Protein AF-A0A2A6NQS1-F1 (afdb_monomer)

Nearest PDB structures (foldseek):
  7vwv-assembly2_B  TM=7.176E-01  e=2.079E+00  African swine fever virus
  7viv-assembly1_A  TM=6.271E-01  e=2.211E+00  African swine fever virus
  8s0f-assembly1_8  TM=5.123E-01  e=8.550E+00  Homo sapiens

Foldseek 3Di:
DCPVVCQVVQCVVPNPVSVPPDDPPPDDQLDDPVLLVVLVVPQVVADDCVVQVDRGDDLVSSQVVCCVPVVGHDDSVSSVVSVVVVD

Mean predicted aligned error: 11.48 Å

Secondary structure (DSSP, 8-state):
--HHHHHHHHHHHHGGGGGS---PPPPPPSS-HHHHHHHHHHHHH---HHHHS-SS--HHHHHHHIIIII-----HHHHHHHHHH--

pLDDT: mean 81.24, std 12.33, range [50.75, 94.25]

Structure (mmCIF, N/CA/C/O backbone):
data_AF-A0A2A6NQS1-F1
#
_entry.id   AF-A0A2A6NQS1-F1
#
loop_
_atom_site.group_PDB
_atom_site.id
_atom_site.type_symbol
_atom_site.label_atom_id
_atom_site.label_alt_id
_atom_site.label_comp_id
_atom_site.label_asym_id
_atom_site.label_entity_id
_atom_site.label_seq_id
_atom_site.pdbx_PDB_ins_code
_atom_site.Cartn_x
_atom_site.Cartn_y
_atom_site.Cartn_z
_atom_site.occupancy
_atom_site.B_iso_or_equiv
_atom_site.auth_seq_id
_atom_site.auth_comp_id
_atom_site.auth_asym_id
_atom_site.auth_atom_id
_atom_site.pdbx_PDB_model_num
ATOM 1 N N . MET A 1 1 ? 36.665 2.345 -22.512 1.00 52.78 1 MET A N 1
ATOM 2 C CA . MET A 1 1 ? 35.893 3.404 -23.202 1.00 52.78 1 MET A CA 1
ATOM 3 C C . MET A 1 1 ? 35.131 2.775 -24.376 1.00 52.78 1 MET A C 1
ATOM 5 O O . MET A 1 1 ? 35.733 2.558 -25.416 1.00 52.78 1 MET A O 1
ATOM 9 N N . GLN A 1 2 ? 33.862 2.377 -24.188 1.00 67.56 2 GLN A N 1
ATOM 10 C CA . GLN A 1 2 ? 33.135 1.412 -25.055 1.00 67.56 2 GLN A CA 1
ATOM 11 C C . GLN A 1 2 ? 31.934 2.016 -25.821 1.00 67.56 2 GLN A C 1
ATOM 13 O O . GLN A 1 2 ? 31.225 1.305 -26.520 1.00 67.56 2 GLN A O 1
ATOM 18 N N . ILE A 1 3 ? 31.693 3.323 -25.719 1.00 61.03 3 ILE A N 1
ATOM 19 C CA . ILE A 1 3 ? 30.455 3.954 -26.218 1.00 61.03 3 ILE A CA 1
ATOM 20 C C . ILE A 1 3 ? 30.393 3.954 -27.755 1.00 61.03 3 ILE A C 1
ATOM 22 O O . ILE A 1 3 ? 29.399 3.543 -28.340 1.00 61.03 3 ILE A O 1
ATOM 26 N N . VAL A 1 4 ? 31.497 4.307 -28.421 1.00 70.69 4 VAL A N 1
ATOM 27 C CA . VAL A 1 4 ? 31.563 4.350 -29.895 1.00 70.69 4 VAL A CA 1
ATOM 28 C C . VAL A 1 4 ? 31.390 2.958 -30.516 1.00 70.69 4 VAL A C 1
ATOM 30 O O . VAL A 1 4 ? 30.759 2.819 -31.559 1.00 70.69 4 VAL A O 1
ATOM 33 N N . ARG A 1 5 ? 31.905 1.906 -29.863 1.00 74.38 5 ARG A N 1
ATOM 34 C CA . ARG A 1 5 ? 31.770 0.523 -30.354 1.00 74.38 5 ARG A CA 1
ATOM 35 C C . ARG A 1 5 ? 30.327 0.024 -30.288 1.00 74.38 5 ARG A C 1
ATOM 37 O O . ARG A 1 5 ? 29.883 -0.629 -31.227 1.00 74.38 5 ARG A O 1
ATOM 44 N N . ASP A 1 6 ? 29.613 0.335 -29.207 1.00 72.00 6 ASP A N 1
ATOM 45 C CA . ASP A 1 6 ? 28.206 -0.053 -29.042 1.00 72.00 6 ASP A CA 1
ATOM 46 C C . ASP A 1 6 ? 27.310 0.633 -30.089 1.00 72.00 6 ASP A C 1
ATOM 48 O O . ASP A 1 6 ? 26.457 -0.008 -30.700 1.00 72.00 6 ASP A O 1
ATOM 52 N N . TRP A 1 7 ? 27.570 1.908 -30.394 1.00 68.94 7 TRP A N 1
ATOM 53 C CA . TRP A 1 7 ? 26.830 2.648 -31.424 1.00 68.94 7 TRP A CA 1
ATOM 54 C C . TRP A 1 7 ? 27.065 2.116 -32.836 1.00 68.94 7 TRP A C 1
ATOM 56 O O . TRP A 1 7 ? 26.105 1.935 -33.582 1.00 68.94 7 TRP A O 1
ATOM 66 N N . VAL A 1 8 ? 28.316 1.804 -33.195 1.00 77.00 8 VAL A N 1
ATOM 67 C CA . VAL A 1 8 ? 28.638 1.216 -34.508 1.00 77.00 8 VAL A CA 1
ATOM 68 C C . VAL A 1 8 ? 27.953 -0.141 -34.679 1.00 77.00 8 VAL A C 1
ATOM 70 O O . VAL A 1 8 ? 27.392 -0.416 -35.737 1.00 77.00 8 VAL A O 1
ATOM 73 N N . ALA A 1 9 ? 27.931 -0.976 -33.636 1.00 79.81 9 ALA A N 1
ATOM 74 C CA . ALA A 1 9 ? 27.247 -2.266 -33.683 1.00 79.81 9 ALA A CA 1
ATOM 75 C C . ALA A 1 9 ? 25.725 -2.119 -33.877 1.00 79.81 9 ALA A C 1
ATOM 77 O O . ALA A 1 9 ? 25.138 -2.827 -34.695 1.00 79.81 9 ALA A O 1
ATOM 78 N N . ARG A 1 10 ? 25.084 -1.176 -33.172 1.00 75.56 10 ARG A N 1
ATOM 79 C CA . ARG A 1 10 ? 23.640 -0.910 -33.301 1.00 75.56 10 ARG A CA 1
ATOM 80 C C . ARG A 1 10 ? 23.268 -0.309 -34.654 1.00 75.56 10 ARG A C 1
ATOM 82 O O . ARG A 1 10 ? 22.284 -0.741 -35.251 1.00 75.56 10 ARG A O 1
ATOM 89 N N . PHE A 1 11 ? 24.074 0.626 -35.154 1.00 66.75 11 PHE A N 1
ATOM 90 C CA . PHE A 1 11 ? 23.907 1.214 -36.482 1.00 66.75 11 PHE A CA 1
ATOM 91 C C . PHE A 1 11 ? 24.022 0.156 -37.583 1.00 66.75 11 PHE A C 1
ATOM 93 O O . PHE A 1 11 ? 23.164 0.073 -38.455 1.00 66.75 11 PHE A O 1
ATOM 100 N N . ASN A 1 12 ? 25.026 -0.720 -37.506 1.00 78.75 12 ASN A N 1
ATOM 101 C CA . ASN A 1 12 ? 25.214 -1.776 -38.502 1.00 78.75 12 ASN A CA 1
ATOM 102 C C . ASN A 1 12 ? 24.058 -2.789 -38.525 1.00 78.75 12 ASN A C 1
ATOM 104 O O . ASN A 1 12 ? 23.789 -3.382 -39.565 1.00 78.75 12 ASN A O 1
ATOM 108 N N . ALA A 1 13 ? 23.375 -2.993 -37.397 1.00 78.81 13 ALA A N 1
ATOM 109 C CA . ALA A 1 13 ? 22.271 -3.943 -37.294 1.00 78.81 13 ALA A CA 1
ATOM 110 C C . ALA A 1 13 ? 20.904 -3.357 -37.689 1.00 78.81 13 ALA A C 1
ATOM 112 O O . ALA A 1 13 ? 20.031 -4.106 -38.124 1.00 78.81 13 ALA A O 1
ATOM 113 N N . ARG A 1 14 ? 20.676 -2.053 -37.475 1.00 73.62 14 ARG A N 1
ATOM 114 C CA . ARG A 1 14 ? 19.337 -1.430 -37.571 1.00 73.62 14 ARG A CA 1
ATOM 115 C C . ARG A 1 14 ? 19.309 -0.112 -38.354 1.00 73.62 14 ARG A C 1
ATOM 117 O O . ARG A 1 14 ? 18.281 0.553 -38.384 1.00 73.62 14 ARG A O 1
ATOM 124 N N . GLY A 1 15 ? 20.417 0.285 -38.977 1.00 77.50 15 GLY A N 1
ATOM 125 C CA . GLY A 1 15 ? 20.540 1.567 -39.669 1.00 77.50 15 GLY A CA 1
ATOM 126 C C . GLY A 1 15 ? 20.414 2.763 -38.720 1.00 77.50 15 GLY A C 1
ATOM 127 O O . GLY A 1 15 ? 20.735 2.672 -37.533 1.00 77.50 15 GLY A O 1
ATOM 128 N N . SER A 1 16 ? 19.926 3.894 -39.238 1.00 72.06 16 SER A N 1
ATOM 129 C CA . SER A 1 16 ? 19.707 5.125 -38.462 1.00 72.06 16 SER A CA 1
ATOM 130 C C . SER A 1 16 ? 18.776 4.928 -37.262 1.00 72.06 16 SER A C 1
ATOM 132 O O . SER A 1 16 ? 18.973 5.573 -36.234 1.00 72.06 16 SER A O 1
ATOM 134 N N . ASP A 1 17 ? 17.831 3.988 -37.344 1.00 68.00 17 ASP A N 1
ATOM 135 C CA . ASP A 1 17 ? 16.899 3.673 -36.253 1.00 68.00 17 ASP A CA 1
ATOM 136 C C . ASP A 1 17 ? 17.605 3.036 -35.046 1.00 68.00 17 ASP A C 1
ATOM 138 O O . ASP A 1 17 ? 17.139 3.146 -33.915 1.00 68.00 17 ASP A O 1
ATOM 142 N N . GLY A 1 18 ? 18.772 2.413 -35.252 1.00 59.84 18 GLY A N 1
ATOM 143 C CA . GLY A 1 18 ? 19.607 1.857 -34.182 1.00 59.84 18 GLY A CA 1
ATOM 144 C C . GLY A 1 18 ? 20.310 2.904 -33.312 1.00 59.84 18 GLY A C 1
ATOM 145 O O . GLY A 1 18 ? 20.857 2.543 -32.269 1.00 59.84 18 GLY A O 1
ATOM 146 N N . LEU A 1 19 ? 20.300 4.173 -33.734 1.00 68.81 19 LEU A N 1
ATOM 147 C CA . LEU A 1 19 ? 20.850 5.318 -32.997 1.00 68.81 19 LEU A CA 1
ATOM 148 C C . LEU A 1 19 ? 19.777 6.100 -32.228 1.00 68.81 19 LEU A C 1
ATOM 150 O O . LEU A 1 19 ? 20.110 6.997 -31.456 1.00 68.81 19 LEU A O 1
ATOM 154 N N . ILE A 1 20 ? 18.499 5.774 -32.433 1.00 65.31 20 ILE A N 1
ATOM 155 C CA . ILE A 1 20 ? 17.401 6.345 -31.661 1.00 65.31 20 ILE A CA 1
ATOM 156 C C . ILE A 1 20 ? 17.370 5.608 -30.324 1.00 65.31 20 ILE A C 1
ATOM 158 O O . ILE A 1 20 ? 16.994 4.436 -30.254 1.00 65.31 20 ILE A O 1
ATOM 162 N N . ASP A 1 21 ? 17.764 6.291 -29.251 1.00 60.81 21 ASP A N 1
ATOM 163 C CA . ASP A 1 21 ? 17.550 5.776 -27.904 1.00 60.81 21 ASP A CA 1
ATOM 164 C C . ASP A 1 21 ? 16.039 5.618 -27.677 1.00 60.81 21 ASP A C 1
ATOM 166 O O . ASP A 1 21 ? 15.293 6.589 -27.524 1.00 60.81 21 ASP A O 1
ATOM 170 N N . GLY A 1 22 ? 15.567 4.369 -27.679 1.00 55.19 22 GLY A N 1
ATOM 171 C CA . GLY A 1 22 ? 14.221 4.048 -27.227 1.00 55.19 22 GLY A CA 1
ATOM 172 C C . GLY A 1 22 ? 14.059 4.516 -25.784 1.00 55.19 22 GLY A C 1
ATOM 173 O O . GLY A 1 22 ? 14.972 4.354 -24.971 1.00 55.19 22 GLY A O 1
ATOM 174 N N . ARG A 1 23 ? 12.907 5.112 -25.448 1.00 50.75 23 ARG A N 1
ATOM 175 C CA . ARG A 1 23 ? 12.613 5.517 -24.068 1.00 50.75 23 ARG A CA 1
ATOM 176 C C . ARG A 1 23 ? 12.829 4.304 -23.166 1.00 50.75 23 ARG A C 1
ATOM 178 O O . ARG A 1 23 ? 12.119 3.310 -23.305 1.00 50.75 23 ARG A O 1
ATOM 185 N N . ALA A 1 24 ? 13.820 4.394 -22.279 1.00 54.00 24 ALA A N 1
ATOM 186 C CA . ALA A 1 24 ? 14.104 3.328 -21.335 1.00 54.00 24 ALA A CA 1
ATOM 187 C C . ALA A 1 24 ? 12.801 2.958 -20.608 1.00 54.00 24 ALA A C 1
ATOM 189 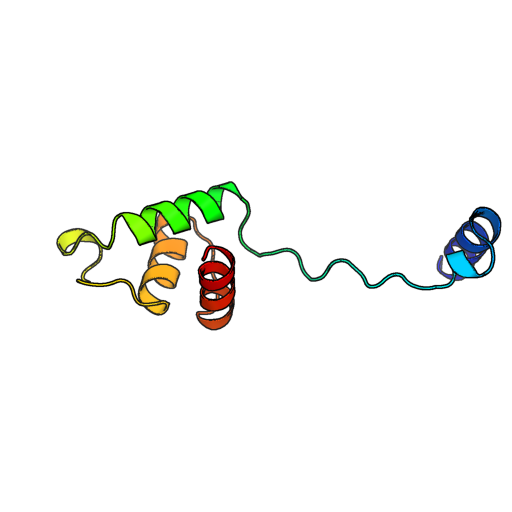O O . ALA A 1 24 ? 12.050 3.876 -20.239 1.00 54.00 24 ALA A O 1
ATOM 190 N N . PRO A 1 25 ? 12.501 1.658 -20.415 1.00 52.50 25 PRO A N 1
ATOM 191 C CA . PRO A 1 25 ? 11.410 1.274 -19.535 1.00 52.50 25 PRO A CA 1
ATOM 192 C C . PRO A 1 25 ? 11.660 1.999 -18.214 1.00 52.50 25 PRO A C 1
ATOM 194 O O . PRO A 1 25 ? 12.789 2.014 -17.717 1.00 52.50 25 PRO A O 1
ATOM 197 N N . GLY A 1 26 ? 10.651 2.725 -17.730 1.00 57.19 26 GLY A N 1
ATOM 198 C CA . GLY A 1 26 ? 10.791 3.550 -16.533 1.00 57.19 26 GLY A CA 1
ATOM 199 C C . GLY A 1 26 ? 11.336 2.742 -15.354 1.00 57.19 26 GLY A C 1
ATOM 200 O O . GLY A 1 26 ? 11.392 1.513 -15.394 1.00 57.19 26 GLY A O 1
ATOM 201 N N . LYS A 1 27 ? 11.737 3.433 -14.282 1.00 57.66 27 LYS A N 1
ATOM 202 C CA . LYS A 1 27 ? 12.244 2.770 -13.075 1.00 57.66 27 LYS A CA 1
ATOM 203 C C . LYS A 1 27 ? 11.280 1.637 -12.666 1.00 57.66 27 LYS A C 1
ATOM 205 O O . LYS A 1 27 ? 10.092 1.930 -12.504 1.00 57.66 27 LYS A O 1
ATOM 210 N N . PRO A 1 28 ? 11.759 0.385 -12.526 1.00 61.09 28 PRO A N 1
ATOM 211 C CA . PRO A 1 28 ? 10.901 -0.733 -12.155 1.00 61.09 28 PRO A CA 1
ATOM 212 C C . PRO A 1 28 ? 10.197 -0.430 -10.829 1.00 61.09 28 PRO A C 1
ATOM 214 O O . PRO A 1 28 ? 10.779 0.227 -9.956 1.00 61.09 28 PRO A O 1
ATOM 217 N N . SER A 1 29 ? 8.936 -0.863 -10.702 1.00 67.38 29 SER A N 1
ATOM 2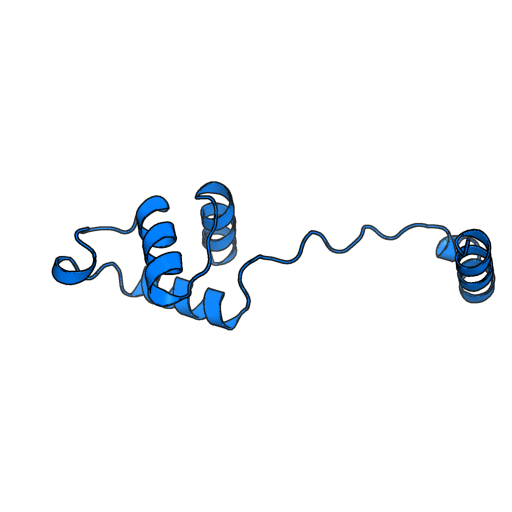18 C CA . SER A 1 29 ? 8.194 -0.727 -9.446 1.00 67.38 29 SER A CA 1
ATOM 219 C C . SER A 1 29 ? 8.999 -1.371 -8.319 1.00 67.38 29 SER A C 1
ATOM 221 O O . SER A 1 29 ? 9.643 -2.403 -8.502 1.00 67.38 29 SER A O 1
ATOM 223 N N . LEU A 1 30 ? 8.991 -0.728 -7.154 1.00 73.69 30 LEU A N 1
ATOM 224 C CA . LEU A 1 30 ? 9.643 -1.261 -5.959 1.00 73.69 30 LEU A CA 1
ATOM 225 C C . LEU A 1 30 ? 8.928 -2.508 -5.418 1.00 73.69 30 LEU A C 1
ATOM 227 O O . LEU A 1 30 ? 9.536 -3.237 -4.641 1.00 73.69 30 LEU A O 1
ATOM 231 N N . LEU A 1 31 ? 7.670 -2.739 -5.814 1.00 82.56 31 LEU A N 1
ATOM 232 C CA . LEU A 1 31 ? 6.924 -3.950 -5.491 1.00 82.56 31 LEU A CA 1
ATOM 233 C C . LEU A 1 31 ? 6.976 -4.925 -6.661 1.00 82.56 31 LEU A C 1
ATOM 235 O O . LEU A 1 31 ? 6.641 -4.561 -7.792 1.00 82.56 31 LEU A O 1
ATOM 239 N N . ASN A 1 32 ? 7.333 -6.173 -6.368 1.00 86.94 32 ASN A N 1
ATOM 240 C CA . ASN A 1 32 ? 7.107 -7.275 -7.300 1.00 86.94 32 ASN A CA 1
ATOM 241 C C . ASN A 1 32 ? 5.624 -7.705 -7.294 1.00 86.94 32 ASN A C 1
ATOM 243 O O . ASN A 1 32 ? 4.816 -7.200 -6.508 1.00 86.94 32 ASN A O 1
ATOM 247 N N . ASP A 1 33 ? 5.262 -8.632 -8.178 1.00 85.81 33 ASP A N 1
ATOM 248 C CA . ASP A 1 33 ? 3.867 -9.048 -8.358 1.00 85.81 33 ASP A CA 1
ATOM 249 C C . ASP A 1 33 ? 3.286 -9.758 -7.126 1.00 85.81 33 ASP A C 1
ATOM 251 O O . ASP A 1 33 ? 2.140 -9.503 -6.758 1.00 85.81 33 ASP A O 1
ATOM 255 N N . ASP A 1 34 ? 4.083 -10.563 -6.419 1.00 86.62 34 ASP A N 1
ATOM 256 C CA . ASP A 1 34 ? 3.642 -11.243 -5.194 1.00 86.62 34 ASP A CA 1
ATOM 257 C C . ASP A 1 34 ? 3.348 -10.240 -4.071 1.00 86.62 34 ASP A C 1
ATOM 259 O O . ASP A 1 34 ? 2.327 -10.319 -3.386 1.00 86.62 34 ASP A O 1
ATOM 263 N N . GLN A 1 35 ? 4.215 -9.238 -3.909 1.00 89.69 35 GLN A N 1
ATOM 264 C CA . GLN A 1 35 ? 4.037 -8.166 -2.930 1.00 89.69 35 GLN A CA 1
ATOM 265 C C . GLN A 1 35 ? 2.839 -7.283 -3.283 1.00 89.69 35 GLN A C 1
ATOM 267 O O . GLN A 1 35 ? 2.108 -6.843 -2.396 1.00 89.69 35 GLN A O 1
ATOM 272 N N . ARG A 1 36 ? 2.604 -7.052 -4.580 1.00 88.56 36 ARG A N 1
ATOM 273 C CA . ARG A 1 36 ? 1.422 -6.353 -5.091 1.00 88.56 36 ARG A CA 1
ATOM 274 C C . ARG A 1 36 ? 0.142 -7.125 -4.770 1.00 88.56 36 ARG A C 1
ATOM 276 O O . ARG A 1 36 ? -0.815 -6.530 -4.282 1.00 88.56 36 ARG A O 1
ATOM 283 N N . ALA A 1 37 ? 0.141 -8.441 -4.975 1.00 88.88 37 ALA A N 1
ATOM 284 C CA . ALA A 1 37 ? -0.986 -9.305 -4.641 1.00 88.88 37 ALA A CA 1
ATOM 285 C C . ALA A 1 37 ? -1.250 -9.357 -3.127 1.00 88.88 37 ALA A C 1
ATOM 287 O O . ALA A 1 37 ? -2.406 -9.321 -2.704 1.00 88.88 37 ALA A O 1
ATOM 288 N N . ALA A 1 38 ? -0.200 -9.400 -2.302 1.00 90.38 38 ALA A N 1
ATOM 289 C CA . ALA A 1 38 ? -0.327 -9.349 -0.846 1.00 90.38 38 ALA A CA 1
ATOM 290 C C . ALA A 1 38 ? -0.903 -8.005 -0.373 1.00 90.38 38 ALA A C 1
ATOM 292 O O . ALA A 1 38 ? -1.804 -7.981 0.466 1.00 90.38 38 ALA A O 1
ATOM 293 N N . LEU A 1 39 ? -0.434 -6.893 -0.950 1.00 90.75 39 LEU A N 1
ATOM 294 C CA . LEU A 1 39 ? -0.961 -5.560 -0.665 1.00 90.75 39 LEU A CA 1
ATOM 295 C C . LEU A 1 39 ? -2.446 -5.447 -1.039 1.00 90.75 39 LEU A C 1
ATOM 297 O O . LEU A 1 39 ? -3.236 -4.960 -0.234 1.00 90.75 39 LEU A O 1
ATOM 301 N N . ALA A 1 40 ? -2.842 -5.937 -2.217 1.00 90.81 40 ALA A N 1
ATOM 302 C CA . ALA A 1 40 ? -4.241 -5.943 -2.644 1.00 90.81 40 ALA A CA 1
ATOM 303 C C . ALA A 1 40 ? -5.132 -6.748 -1.680 1.00 90.81 40 ALA A C 1
ATOM 305 O O . ALA A 1 40 ? -6.180 -6.266 -1.257 1.00 90.81 40 ALA A O 1
ATOM 306 N N . GLN A 1 41 ? -4.684 -7.934 -1.257 1.00 92.06 41 GLN A N 1
ATOM 307 C CA . GLN A 1 41 ? -5.405 -8.749 -0.273 1.00 92.06 41 GLN A CA 1
ATOM 308 C C . GLN A 1 41 ? -5.521 -8.067 1.095 1.00 92.06 41 GLN A C 1
ATOM 310 O O . GLN A 1 41 ? -6.563 -8.167 1.739 1.00 92.06 41 GLN A O 1
ATOM 315 N N . ALA A 1 42 ? -4.471 -7.379 1.554 1.00 90.69 42 ALA A N 1
ATOM 316 C CA . ALA A 1 42 ? -4.503 -6.639 2.814 1.00 90.69 42 ALA A CA 1
ATOM 317 C C . ALA A 1 42 ? -5.488 -5.459 2.761 1.00 90.69 42 ALA A C 1
ATOM 319 O O . ALA A 1 42 ? -6.209 -5.212 3.730 1.00 90.69 42 ALA A O 1
ATOM 320 N N . ILE A 1 43 ? -5.550 -4.759 1.623 1.00 90.38 43 ILE A N 1
ATOM 321 C CA . ILE A 1 43 ? -6.510 -3.674 1.389 1.00 90.38 43 ILE A CA 1
ATOM 322 C C . ILE A 1 43 ? -7.942 -4.211 1.401 1.00 90.38 43 ILE A C 1
ATOM 324 O O . ILE A 1 43 ? -8.768 -3.667 2.129 1.00 90.38 43 ILE A O 1
ATOM 328 N N . GLU A 1 44 ? -8.209 -5.289 0.660 1.00 90.00 44 GLU A N 1
ATOM 329 C CA . GLU A 1 44 ? -9.536 -5.914 0.565 1.00 90.00 44 GLU A CA 1
ATOM 330 C C . GLU A 1 44 ? -10.020 -6.445 1.921 1.00 90.00 44 GLU A C 1
ATOM 332 O O . GLU A 1 44 ? -11.166 -6.237 2.312 1.00 90.00 44 GLU A O 1
ATOM 337 N N . ARG A 1 45 ? -9.128 -7.094 2.682 1.00 92.50 45 ARG A N 1
ATOM 338 C CA . ARG A 1 45 ? -9.431 -7.587 4.034 1.00 92.50 45 ARG A CA 1
ATOM 339 C C . ARG A 1 45 ? -9.772 -6.449 5.000 1.00 92.50 45 ARG A C 1
ATOM 341 O O . ARG A 1 45 ? -10.544 -6.655 5.935 1.00 92.50 45 ARG A O 1
ATOM 348 N N . GLY A 1 46 ? -9.178 -5.274 4.799 1.00 89.19 46 GLY A N 1
ATOM 349 C CA . GLY A 1 46 ? -9.191 -4.196 5.780 1.00 89.19 46 GLY A CA 1
ATOM 350 C C . GLY A 1 46 ? -8.284 -4.479 6.989 1.00 89.19 46 GLY A C 1
ATOM 351 O O . GLY A 1 46 ? -7.725 -5.574 7.120 1.00 89.19 46 GLY A O 1
ATOM 352 N N . PRO A 1 47 ? -8.085 -3.479 7.866 1.00 93.12 47 PRO A N 1
ATOM 353 C CA . PRO A 1 47 ? -7.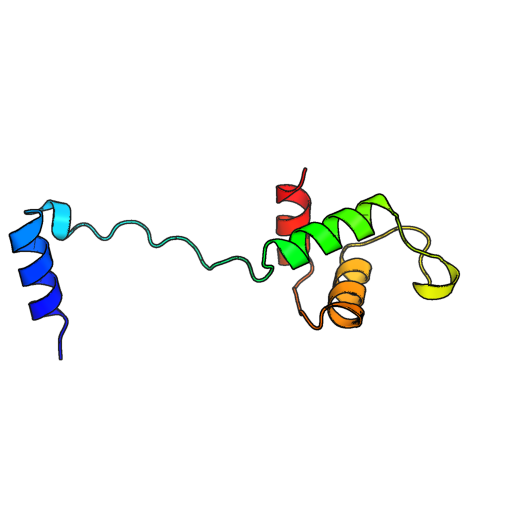250 -3.638 9.046 1.00 93.12 47 PRO A CA 1
ATOM 354 C C . PRO A 1 47 ? -7.947 -4.487 10.105 1.00 93.12 47 PRO A C 1
ATOM 356 O O . PRO A 1 47 ? -9.165 -4.446 10.271 1.00 93.12 47 PRO A O 1
ATOM 359 N N . THR A 1 48 ? -7.147 -5.212 10.874 1.00 93.88 48 THR A N 1
ATOM 360 C CA . THR A 1 48 ? -7.554 -5.921 12.081 1.00 93.88 48 THR A CA 1
ATOM 361 C C . THR A 1 48 ? -7.344 -4.990 13.280 1.00 93.88 48 THR A C 1
ATOM 363 O O . THR A 1 48 ? -6.205 -4.826 13.715 1.00 93.88 48 THR A O 1
ATOM 366 N N . PRO A 1 49 ? -8.392 -4.379 13.874 1.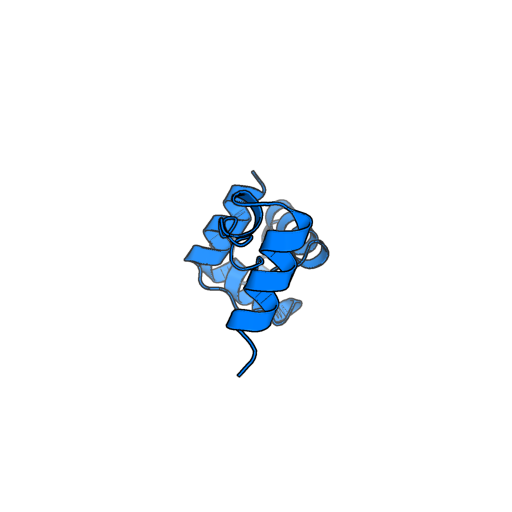00 90.75 49 PRO A N 1
ATOM 367 C CA . PRO A 1 49 ? -8.216 -3.233 14.774 1.00 90.75 49 PRO A CA 1
ATOM 368 C C . PRO A 1 49 ? -7.333 -3.492 15.997 1.00 90.75 49 PRO A C 1
ATOM 370 O O . PRO A 1 49 ? -6.630 -2.595 16.450 1.00 90.75 49 PRO A O 1
ATOM 373 N N . TYR A 1 50 ? -7.351 -4.715 16.529 1.00 92.50 50 TYR A N 1
ATOM 374 C CA . TYR A 1 50 ? -6.549 -5.087 17.694 1.00 92.50 50 TYR A CA 1
ATOM 375 C C . TYR A 1 50 ? -5.085 -5.425 17.360 1.00 92.50 50 TYR A C 1
ATOM 377 O O . TYR A 1 50 ? -4.262 -5.421 18.270 1.00 92.50 50 TYR A O 1
ATOM 385 N N . LEU A 1 51 ? -4.755 -5.718 16.095 1.00 89.88 51 LEU A N 1
ATOM 386 C CA . LEU A 1 51 ? -3.375 -5.943 15.637 1.00 89.88 51 LEU A CA 1
ATOM 387 C C . LEU A 1 51 ? -2.777 -4.667 15.046 1.00 89.88 51 LEU A C 1
ATOM 389 O O . LEU A 1 51 ? -1.673 -4.273 15.407 1.00 89.88 51 LEU A O 1
ATOM 393 N N . ASP A 1 52 ? -3.528 -4.016 14.159 1.00 91.00 52 ASP A N 1
ATOM 394 C CA . ASP A 1 52 ? -3.060 -2.887 13.355 1.00 91.00 52 ASP A CA 1
ATOM 395 C C . ASP A 1 52 ? -3.310 -1.531 14.037 1.00 91.00 52 ASP A C 1
ATOM 397 O O . ASP A 1 52 ? -2.766 -0.511 13.621 1.00 91.00 52 ASP A O 1
ATOM 401 N N . GLY A 1 53 ? -4.156 -1.487 15.074 1.00 92.94 53 GLY A N 1
ATOM 402 C CA . GLY A 1 53 ? -4.452 -0.269 15.839 1.00 92.94 53 GLY A CA 1
ATOM 403 C C . GLY A 1 53 ? -5.281 0.777 15.084 1.00 92.94 53 GLY A C 1
ATOM 404 O O . GLY A 1 53 ? -5.474 1.889 15.579 1.00 92.94 53 GLY A O 1
ATOM 405 N N . VAL A 1 54 ? -5.782 0.441 13.892 1.00 91.69 54 VAL A N 1
ATOM 406 C CA . VAL A 1 54 ? -6.567 1.334 13.033 1.00 91.69 54 VAL A CA 1
ATOM 407 C C . VAL A 1 54 ? -7.854 0.665 12.563 1.00 91.69 54 VAL A C 1
ATOM 409 O O . VAL A 1 54 ? -7.934 -0.549 12.414 1.00 91.69 54 VAL A O 1
ATOM 412 N N . VAL A 1 55 ? -8.883 1.477 12.318 1.00 92.00 55 VAL A N 1
ATOM 413 C CA . VAL A 1 55 ? -10.201 1.011 11.839 1.00 92.00 55 VAL A CA 1
ATOM 414 C C . VAL A 1 55 ? -10.362 1.104 10.323 1.00 92.00 55 VAL A C 1
ATOM 416 O O . VAL A 1 55 ? -11.258 0.496 9.751 1.00 92.00 55 VAL A O 1
ATOM 419 N N . ARG A 1 56 ? -9.504 1.884 9.660 1.00 90.56 56 ARG A N 1
ATOM 420 C CA . ARG A 1 56 ? -9.423 1.981 8.202 1.00 90.56 56 ARG A CA 1
ATOM 421 C C . ARG A 1 56 ? -7.967 2.114 7.796 1.00 90.56 56 ARG A C 1
ATOM 423 O O . ARG A 1 56 ? -7.209 2.788 8.49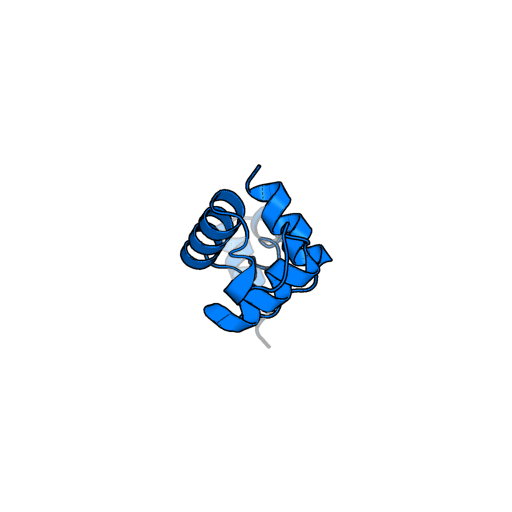1 1.00 90.56 56 ARG A O 1
ATOM 430 N N . TRP A 1 57 ? -7.613 1.554 6.649 1.00 90.62 57 TRP A N 1
ATOM 431 C CA . TRP A 1 57 ? -6.303 1.782 6.062 1.00 90.62 57 TRP A CA 1
ATOM 432 C C . TRP A 1 57 ? -6.170 3.224 5.563 1.00 90.62 57 TRP A C 1
ATOM 434 O O . TRP A 1 57 ? -6.968 3.697 4.752 1.00 90.62 57 TRP A O 1
ATOM 444 N N . ARG A 1 58 ? -5.140 3.931 6.025 1.00 92.69 58 ARG A N 1
ATOM 445 C CA . ARG A 1 58 ? -4.564 5.095 5.337 1.00 92.69 58 ARG A CA 1
ATOM 446 C C . ARG A 1 58 ? -3.269 4.662 4.649 1.00 92.69 58 ARG A C 1
ATOM 448 O O . ARG A 1 58 ? -2.693 3.629 4.983 1.00 92.69 58 ARG A O 1
ATOM 455 N N . LEU A 1 59 ? -2.762 5.474 3.720 1.00 91.31 59 LEU A N 1
ATOM 456 C CA . LEU A 1 59 ? -1.490 5.179 3.042 1.00 91.31 59 LEU A CA 1
ATOM 45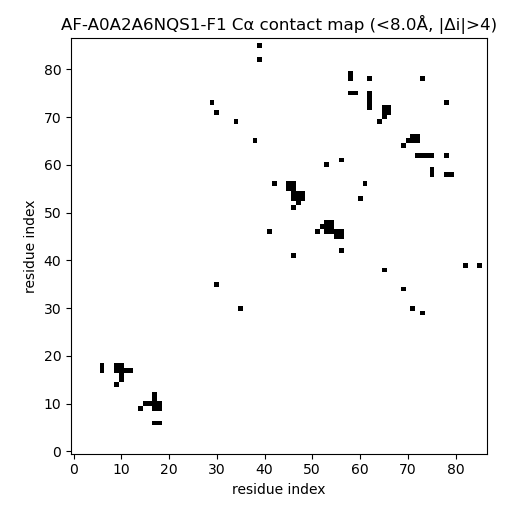7 C C . LEU A 1 59 ? -0.318 5.049 4.027 1.00 91.31 59 LEU A C 1
ATOM 459 O O . LEU A 1 59 ? 0.510 4.161 3.861 1.00 91.31 59 LEU A O 1
ATOM 463 N N . CYS A 1 60 ? -0.271 5.874 5.075 1.00 89.62 60 CYS A N 1
ATOM 464 C CA . CYS A 1 60 ? 0.753 5.770 6.116 1.00 89.62 60 CYS A CA 1
ATOM 465 C C . CYS A 1 60 ? 0.675 4.458 6.916 1.00 89.62 60 CYS A C 1
ATOM 467 O O . CYS A 1 60 ? 1.711 3.934 7.323 1.00 89.62 60 CYS A O 1
ATOM 469 N N . ASP A 1 61 ? -0.526 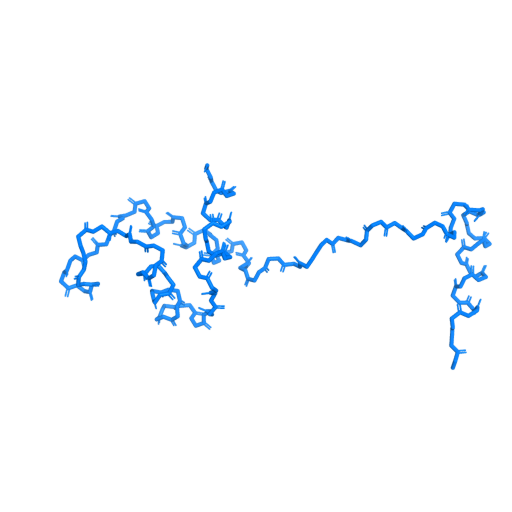3.908 7.107 1.00 94.25 61 ASP A N 1
ATOM 470 C CA . ASP A 1 61 ? -0.732 2.634 7.801 1.00 94.25 61 ASP A CA 1
ATOM 471 C C . ASP A 1 61 ? -0.276 1.470 6.908 1.00 94.25 61 ASP A C 1
ATOM 473 O O . ASP A 1 61 ? 0.481 0.610 7.346 1.00 94.25 61 ASP A O 1
ATOM 477 N N . LEU A 1 62 ? -0.645 1.490 5.620 1.00 91.88 62 LEU A N 1
ATOM 478 C CA . LEU A 1 62 ? -0.196 0.494 4.642 1.00 91.88 62 LEU A CA 1
ATOM 479 C C . LEU A 1 62 ? 1.325 0.530 4.438 1.00 91.88 62 LEU A C 1
ATOM 481 O O . LEU A 1 62 ? 1.937 -0.517 4.264 1.00 91.88 62 LEU A O 1
ATOM 485 N N . ALA A 1 63 ? 1.952 1.709 4.493 1.00 90.94 63 ALA A N 1
ATOM 486 C CA . ALA A 1 63 ? 3.408 1.833 4.429 1.00 90.94 63 ALA A CA 1
ATOM 487 C C . ALA A 1 63 ? 4.091 1.193 5.651 1.00 90.94 63 ALA A C 1
ATOM 489 O O . ALA A 1 63 ? 5.106 0.511 5.504 1.00 90.94 63 ALA A O 1
ATOM 490 N N . GLN A 1 64 ? 3.520 1.370 6.847 1.00 92.06 64 GLN A N 1
ATOM 491 C CA . GLN A 1 64 ? 4.005 0.710 8.063 1.00 92.06 64 GLN A CA 1
ATOM 492 C C . GLN A 1 64 ? 3.792 -0.804 8.010 1.00 92.06 64 GLN A C 1
ATOM 494 O O . GLN A 1 64 ? 4.713 -1.556 8.326 1.00 92.06 64 GLN A O 1
ATOM 499 N N . TRP A 1 65 ? 2.621 -1.253 7.558 1.00 93.94 65 TRP A N 1
ATOM 500 C CA . TRP A 1 65 ? 2.321 -2.671 7.378 1.00 93.94 65 TRP A CA 1
ATOM 501 C C . TRP A 1 65 ? 3.279 -3.330 6.377 1.00 93.94 65 TRP A C 1
ATOM 503 O O . TRP A 1 65 ? 3.848 -4.379 6.664 1.00 93.94 65 TRP A O 1
ATOM 513 N N . LEU A 1 66 ? 3.554 -2.676 5.245 1.00 91.12 66 LEU A N 1
ATOM 514 C CA . LEU A 1 66 ? 4.486 -3.161 4.224 1.00 91.12 66 LEU A CA 1
ATOM 515 C C . LEU A 1 66 ? 5.909 -3.331 4.778 1.00 91.12 66 LEU A C 1
ATOM 517 O O . LEU A 1 66 ? 6.605 -4.298 4.457 1.00 91.12 66 LEU A O 1
ATOM 521 N N . TRP A 1 67 ? 6.334 -2.420 5.653 1.00 90.19 67 TRP A N 1
ATOM 522 C CA . TRP A 1 67 ? 7.590 -2.574 6.373 1.00 90.19 67 TRP A CA 1
ATOM 523 C C . TRP A 1 67 ? 7.534 -3.739 7.368 1.00 90.19 67 TRP A C 1
ATOM 525 O O . TRP A 1 67 ? 8.473 -4.536 7.427 1.00 90.19 67 TRP A O 1
ATOM 535 N N . GLY A 1 68 ? 6.443 -3.851 8.128 1.00 91.19 68 GLY A N 1
ATOM 536 C CA . GLY A 1 68 ? 6.218 -4.865 9.158 1.00 91.19 68 GLY A CA 1
ATOM 537 C C . GLY A 1 68 ? 6.189 -6.298 8.624 1.00 91.19 68 GLY A C 1
ATOM 538 O O . GLY A 1 68 ? 6.893 -7.150 9.167 1.00 91.19 68 GLY A O 1
ATOM 539 N N . GLU A 1 69 ? 5.453 -6.528 7.542 1.00 88.69 69 GLU A N 1
ATOM 540 C CA . GLU A 1 69 ? 5.179 -7.857 6.985 1.00 88.69 69 GLU A CA 1
ATOM 541 C C . GLU A 1 69 ? 6.167 -8.239 5.870 1.00 88.69 69 GLU A C 1
ATOM 543 O O . GLU A 1 69 ? 6.615 -9.378 5.785 1.00 88.69 69 GLU A O 1
ATOM 548 N N . ILE A 1 70 ? 6.552 -7.274 5.024 1.00 86.12 70 ILE A N 1
ATOM 549 C CA . ILE A 1 70 ? 7.275 -7.529 3.762 1.00 86.12 70 ILE A CA 1
ATOM 550 C C . ILE A 1 70 ? 8.698 -6.931 3.771 1.00 86.12 70 ILE A C 1
ATOM 552 O O . ILE A 1 70 ? 9.517 -7.251 2.911 1.00 86.12 70 ILE A O 1
ATOM 556 N N . ARG A 1 71 ? 9.038 -6.081 4.754 1.00 89.00 71 ARG A N 1
ATOM 557 C CA . ARG A 1 71 ? 10.331 -5.361 4.853 1.00 89.00 71 ARG A CA 1
ATOM 558 C C . ARG A 1 71 ? 10.644 -4.483 3.638 1.00 89.00 71 ARG A C 1
ATOM 560 O O . ARG A 1 71 ? 11.807 -4.219 3.332 1.00 89.00 71 ARG A O 1
ATOM 567 N N . VAL A 1 72 ? 9.607 -3.968 2.981 1.00 87.06 72 VAL A N 1
ATOM 568 C CA . VAL A 1 72 ? 9.744 -2.982 1.902 1.00 87.06 72 VAL A CA 1
ATOM 569 C C . VAL A 1 72 ? 9.373 -1.603 2.430 1.00 87.06 72 VAL A C 1
ATOM 571 O O . VAL A 1 72 ? 8.362 -1.436 3.105 1.00 87.06 72 VAL A O 1
ATOM 574 N N . SER A 1 73 ? 10.201 -0.607 2.113 1.00 87.38 73 SER A N 1
ATOM 575 C CA . SER A 1 73 ? 9.938 0.793 2.440 1.00 87.38 73 SER A CA 1
ATOM 576 C C . SER A 1 73 ? 9.543 1.561 1.183 1.00 87.38 73 SER A C 1
ATOM 578 O O . SER A 1 73 ? 10.266 1.567 0.184 1.00 87.38 73 SER A O 1
ATOM 580 N N . LEU A 1 74 ? 8.385 2.213 1.237 1.00 84.06 74 LEU A N 1
ATOM 581 C CA . LEU A 1 74 ? 7.845 3.060 0.180 1.00 84.06 74 LEU A CA 1
ATOM 582 C C . LEU A 1 74 ? 7.408 4.395 0.767 1.00 84.06 74 LEU A C 1
ATOM 584 O O . LEU A 1 74 ? 6.855 4.451 1.863 1.00 84.06 74 LEU A O 1
ATOM 588 N N . SER A 1 75 ? 7.581 5.473 0.001 1.00 88.38 75 SER A N 1
ATOM 589 C CA . SER A 1 75 ? 6.909 6.731 0.326 1.00 88.38 75 SER A CA 1
ATOM 590 C C . SER A 1 75 ? 5.400 6.594 0.117 1.00 88.38 75 SER A C 1
ATOM 592 O O . SER A 1 75 ? 4.962 5.902 -0.806 1.00 88.38 75 SER A O 1
ATOM 594 N N . GLU A 1 76 ? 4.598 7.321 0.899 1.00 87.19 76 GLU A N 1
ATOM 595 C CA . GLU A 1 76 ? 3.135 7.350 0.738 1.00 87.19 76 GLU A CA 1
ATOM 596 C C . GLU A 1 76 ? 2.715 7.732 -0.690 1.00 87.19 76 GLU A C 1
ATOM 598 O O . GLU A 1 76 ? 1.746 7.200 -1.225 1.00 87.19 76 GLU A O 1
ATOM 603 N N . GLN A 1 77 ? 3.481 8.605 -1.355 1.00 88.38 77 GLN A N 1
ATOM 604 C CA . GLN A 1 7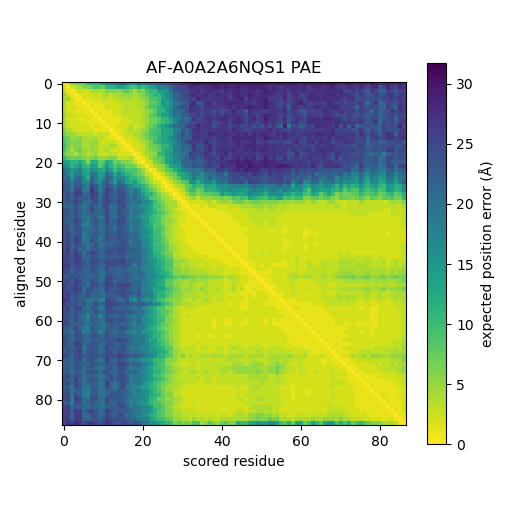7 ? 3.234 8.981 -2.746 1.00 88.38 77 GLN A CA 1
ATOM 605 C C . GLN A 1 77 ? 3.428 7.805 -3.714 1.00 88.38 77 GLN A C 1
ATOM 607 O O . GLN A 1 77 ? 2.625 7.636 -4.635 1.00 88.38 77 GLN A O 1
ATOM 612 N N . SER A 1 78 ? 4.489 7.012 -3.528 1.00 87.75 78 SER A N 1
ATOM 613 C CA . SER A 1 78 ? 4.754 5.830 -4.356 1.00 87.75 78 SER A CA 1
ATOM 614 C C . SER A 1 78 ? 3.688 4.774 -4.104 1.00 87.75 78 SER A C 1
ATOM 616 O O . SER A 1 78 ? 3.070 4.299 -5.048 1.00 87.75 78 SER A O 1
ATOM 618 N N . LEU A 1 79 ? 3.378 4.511 -2.834 1.00 88.81 79 LEU A N 1
ATOM 619 C CA . LEU A 1 79 ? 2.327 3.581 -2.445 1.00 88.81 79 LEU A CA 1
ATOM 620 C C . LEU A 1 79 ? 0.955 3.998 -2.992 1.00 88.81 79 LEU A C 1
ATOM 622 O O . LEU A 1 79 ? 0.228 3.171 -3.523 1.00 88.81 79 LEU A O 1
ATOM 626 N N . GLY A 1 80 ? 0.624 5.289 -2.968 1.00 87.88 80 GLY A N 1
ATOM 627 C CA . GLY A 1 80 ? -0.612 5.798 -3.561 1.00 87.88 80 GLY A CA 1
ATOM 628 C C . GLY A 1 80 ? -0.679 5.634 -5.085 1.00 87.88 80 GLY A C 1
ATOM 629 O O . GLY A 1 80 ? -1.769 5.488 -5.633 1.00 87.88 80 GLY A O 1
ATOM 630 N N . ARG A 1 81 ? 0.462 5.653 -5.794 1.00 87.56 81 ARG A N 1
ATOM 631 C CA . ARG A 1 81 ? 0.513 5.293 -7.225 1.00 87.56 81 ARG A CA 1
ATOM 632 C C . ARG A 1 81 ? 0.292 3.800 -7.424 1.00 87.56 81 ARG A C 1
ATOM 634 O O . ARG A 1 81 ? -0.474 3.448 -8.310 1.00 87.56 81 ARG A O 1
ATOM 641 N N . GLU A 1 82 ? 0.913 2.965 -6.595 1.00 87.00 82 GLU A N 1
ATOM 642 C CA . GLU A 1 82 ? 0.728 1.514 -6.644 1.00 87.00 82 GLU A CA 1
ATOM 643 C C . GLU A 1 82 ? -0.740 1.145 -6.404 1.00 87.00 82 GLU A C 1
ATOM 645 O O . GLU A 1 82 ? -1.328 0.471 -7.240 1.00 87.00 82 GLU A O 1
ATOM 650 N N . VAL A 1 83 ? -1.376 1.673 -5.354 1.00 87.50 83 VAL A N 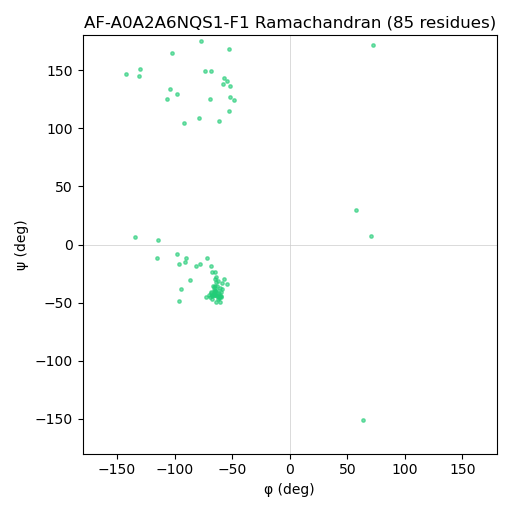1
ATOM 651 C CA . VAL A 1 83 ? -2.794 1.404 -5.051 1.00 87.50 83 VAL A CA 1
ATOM 652 C C . VAL A 1 83 ? -3.713 1.850 -6.194 1.00 87.50 83 VAL A C 1
ATOM 654 O O . VAL A 1 83 ? -4.543 1.066 -6.632 1.00 87.50 83 VAL A O 1
ATOM 657 N N . ARG A 1 84 ? -3.518 3.053 -6.758 1.00 85.62 84 ARG A N 1
ATOM 658 C CA . ARG A 1 84 ? -4.292 3.520 -7.931 1.00 85.62 84 ARG A CA 1
ATOM 659 C C . ARG A 1 84 ? -4.048 2.713 -9.206 1.00 85.62 84 ARG A C 1
ATOM 661 O O . ARG A 1 84 ? -4.854 2.759 -10.120 1.00 85.62 84 ARG A O 1
ATOM 668 N N . SER A 1 85 ? -2.905 2.039 -9.323 1.00 82.81 85 SER A N 1
ATOM 669 C CA . SER A 1 85 ? -2.647 1.162 -10.471 1.00 82.81 85 SER A CA 1
ATOM 670 C C . SER A 1 85 ? -3.373 -0.181 -10.359 1.00 82.81 85 SER A C 1
ATOM 672 O O . SER A 1 85 ? -3.495 -0.881 -11.359 1.00 82.81 85 SER A O 1
ATOM 674 N N . MET A 1 86 ? -3.843 -0.537 -9.157 1.00 81.50 86 MET A N 1
ATOM 675 C CA . MET A 1 86 ? -4.588 -1.769 -8.886 1.00 81.50 86 MET A CA 1
ATOM 676 C C . MET A 1 86 ? -6.109 -1.594 -9.048 1.00 81.50 86 MET A C 1
ATOM 678 O O . MET A 1 86 ? -6.814 -2.599 -9.078 1.00 81.50 86 MET A O 1
ATOM 682 N N . GLY A 1 87 ? -6.604 -0.353 -9.165 1.00 61.59 87 GLY A N 1
ATOM 683 C CA . GLY A 1 87 ? -8.022 -0.006 -9.320 1.00 61.59 87 GLY A CA 1
ATOM 684 C C . GLY A 1 87 ? -8.240 1.481 -9.560 1.00 61.59 87 GLY A C 1
ATOM 685 O O . GLY A 1 87 ? -7.721 2.288 -8.752 1.00 61.59 87 GLY A O 1
#

Sequence (87 aa):
MQIVRDWVARFNARGSDGLIDGRAPGKPSLLNDDQRAALAQAIERGPTPYLDGVVRWRLCDLAQWLWGEIRVSLSEQSLGREVRSMG

Solvent-accessible surface area (backbone atoms only — not comparable to full-atom values): 5402 Å² total; per-residue (Å²): 141,62,67,71,62,55,49,53,55,32,28,76,74,50,44,76,65,40,70,55,81,69,82,70,80,67,86,75,70,94,60,54,70,70,57,47,53,52,51,52,50,48,60,75,70,46,54,51,48,92,82,68,74,34,87,62,79,47,59,70,52,51,37,50,47,35,36,72,79,70,68,44,89,60,53,52,70,56,49,53,51,54,55,52,72,75,98

Radius of gyration: 20.83 Å; Cα contacts (8 Å, |Δi|>4): 50; chains: 1; bounding box: 46×20×57 Å